Protein AF-A0A946KAJ5-F1 (afdb_monomer)

Solvent-accessible surface area (backbone atoms only — not comparable to full-atom values): 9162 Å² total; per-residue (Å²): 127,88,83,71,80,85,77,83,78,76,83,72,77,55,69,65,61,53,52,50,51,52,52,51,51,51,51,51,46,51,50,28,34,49,44,30,69,70,30,52,39,100,87,73,47,57,55,70,56,67,68,58,56,54,49,47,44,34,63,51,21,39,60,36,43,48,50,36,46,74,72,64,46,65,82,88,54,85,78,75,55,70,68,63,34,50,52,33,30,51,54,43,9,51,52,51,27,48,52,53,50,54,55,26,67,45,93,55,64,78,67,52,78,75,51,44,69,60,52,49,55,54,55,43,48,56,38,10,50,45,38,21,76,52,64,76,33,56,65,73,54,9,31,50,43,37,47,55,39,53,52,53,54,39,49,35,33,48,51,21,68,38,69,67,46,98

Nearest PDB structures (foldseek):
  8xqp-assembly1_R  TM=3.416E-01  e=3.441E+00  Clostridium perfringens
  8rtd-assembly1_I  TM=2.020E-01  e=1.921E+00  Escherichia coli
  7o3v-assembly1_J  TM=2.270E-01  e=2.834E+00  Escherichia coli
  7jg8-assembly1_a  TM=2.525E-01  e=5.076E+00  Mycolicibacterium smegmatis
  6dfk-assembly2_L  TM=1.818E-01  e=9.093E+00  Plasmodium falciparum 3D7

Sequence (166 aa):
MPTAPIVFEAESFSPISITILLVTGVLALLAAYTSGKVFIADSGEPSIPFLLQALTAFFIAIPCAKVGYTVMRDKEFEPYKGRSLTIRVLVCSIIYAALWYVRGTIGIENPEIWQWTFLAPLFLFIGGLTAVLSFDIDWGVGVSHYSFYVILIALMRYLAGLHPPL

Secondary structure (DSSP, 8-state):
---S-------PPPHHHHHHHHHHHHHHHHHHHHHHHHSB-TTSSB---HHHHHHHHHHHHHHHHHHHHHHHS-SSSPPP-HHHHHHHHHHHHHHHHHHHHHHHHSS-SS--HHHHHHHHHHHHHHHHHHHHHHH---HHHHHHHHHHHHHHHHHHHHHTTPPS--

pLDDT: mean 89.1, std 9.64, range [54.19, 98.44]

Radius of gyration: 18.35 Å; Cα contacts (8 Å, |Δi|>4): 147; chains: 1; bounding box: 41×34×67 Å

Mean predicted aligned error: 6.25 Å

Foldseek 3Di:
DPPDDDDQDDPDDDPVNVVCVVVVLVVLLVVLLVQLVVQADPVRGRDRDPVVLLVSLLVLQLVLLVVLLVVQADSVDDDDDDPLLNVLSNQLSVVLSVLLVVVLVPPCLDDDPVVCVVSVCVSLQSQLVSSCVSRVGDSVSSSVSSVSSVVSSCSSCVSSVHHPRD

Structure (mmCIF, N/CA/C/O backbone):
data_AF-A0A946KAJ5-F1
#
_entry.id   AF-A0A946KAJ5-F1
#
loop_
_atom_site.group_PDB
_atom_site.id
_atom_site.type_symbol
_atom_site.label_atom_id
_atom_site.label_alt_id
_atom_site.label_comp_id
_atom_site.label_asym_id
_atom_site.label_entity_id
_atom_site.label_seq_id
_atom_site.pdbx_PDB_ins_code
_atom_site.Cartn_x
_atom_site.Cartn_y
_atom_site.Cartn_z
_atom_site.occupancy
_atom_site.B_iso_or_equiv
_atom_site.auth_seq_id
_atom_site.auth_comp_id
_atom_site.auth_asym_id
_atom_site.auth_atom_id
_atom_site.pdbx_PDB_model_num
ATOM 1 N N . MET A 1 1 ? -18.679 7.078 41.224 1.00 57.44 1 MET A N 1
ATOM 2 C CA . MET A 1 1 ? -17.889 6.477 40.129 1.00 57.44 1 MET A CA 1
ATOM 3 C C . MET A 1 1 ? -18.186 4.987 40.122 1.00 57.44 1 MET A C 1
ATOM 5 O O . MET A 1 1 ? -18.242 4.434 41.217 1.00 57.44 1 MET A O 1
ATOM 9 N N . PRO A 1 2 ? -18.441 4.346 38.970 1.00 62.56 2 PRO A N 1
ATOM 10 C CA . PRO A 1 2 ? -18.523 2.889 38.914 1.00 62.56 2 PRO A CA 1
ATOM 11 C C . PRO A 1 2 ? -17.195 2.305 39.422 1.00 62.56 2 PRO A C 1
ATOM 13 O O . PRO A 1 2 ? -16.136 2.740 38.984 1.00 62.56 2 PRO A O 1
ATOM 16 N N . THR A 1 3 ? -17.248 1.387 40.386 1.00 78.81 3 THR A N 1
ATOM 17 C CA . THR A 1 3 ? -16.076 0.761 41.033 1.00 78.81 3 THR A CA 1
ATOM 18 C C . THR A 1 3 ? -15.699 -0.586 40.414 1.00 78.81 3 THR A C 1
ATOM 20 O O . THR A 1 3 ? -14.769 -1.241 40.878 1.00 78.81 3 THR A O 1
ATOM 23 N N . ALA A 1 4 ? -16.427 -1.021 39.383 1.00 75.94 4 ALA A N 1
ATOM 24 C CA . ALA A 1 4 ? -16.130 -2.258 38.683 1.00 75.94 4 ALA A CA 1
ATOM 25 C C . ALA A 1 4 ? -14.875 -2.074 37.806 1.00 75.94 4 ALA A C 1
ATOM 27 O O . ALA A 1 4 ? -14.825 -1.113 37.032 1.00 75.94 4 ALA A O 1
ATOM 28 N N . PRO A 1 5 ? -13.869 -2.962 37.907 1.00 76.12 5 PRO A N 1
ATOM 29 C CA . PRO A 1 5 ? -12.716 -2.931 37.019 1.00 76.12 5 PRO A CA 1
ATOM 30 C C . PRO A 1 5 ? -13.170 -3.167 35.576 1.00 76.12 5 PRO A C 1
ATOM 32 O O . PRO A 1 5 ? -13.964 -4.067 35.302 1.00 76.12 5 PRO A O 1
ATOM 35 N N . ILE A 1 6 ? -12.668 -2.345 34.657 1.00 72.44 6 ILE A N 1
ATOM 36 C CA . ILE A 1 6 ? -12.909 -2.499 33.222 1.00 72.44 6 ILE A CA 1
ATOM 37 C C . ILE A 1 6 ? -12.198 -3.786 32.783 1.00 72.44 6 ILE A C 1
ATOM 39 O O . ILE A 1 6 ? -10.974 -3.883 32.857 1.00 72.44 6 ILE A O 1
ATOM 43 N N . VAL A 1 7 ? -12.968 -4.799 32.382 1.00 73.06 7 VAL A N 1
ATOM 44 C CA . VAL A 1 7 ? -12.435 -6.078 31.901 1.00 73.06 7 VAL A CA 1
ATOM 45 C C . VAL A 1 7 ? -12.182 -5.952 30.402 1.00 73.06 7 VAL A C 1
ATOM 47 O O . VAL A 1 7 ? -13.121 -5.840 29.618 1.00 73.06 7 VAL A O 1
ATOM 50 N N . PHE A 1 8 ? -10.913 -5.958 30.000 1.00 63.47 8 PHE A N 1
ATOM 51 C CA . PHE A 1 8 ? -10.530 -5.965 28.591 1.00 63.47 8 PHE A CA 1
ATOM 52 C C . PHE A 1 8 ? -10.733 -7.367 28.006 1.00 63.47 8 PHE A C 1
ATOM 54 O O . PHE A 1 8 ? -9.986 -8.294 28.324 1.00 63.47 8 PHE A O 1
ATOM 61 N N . GLU A 1 9 ? -11.724 -7.534 27.132 1.00 64.25 9 GLU A N 1
ATOM 62 C CA . GLU A 1 9 ? -11.813 -8.732 26.298 1.00 64.25 9 GLU A CA 1
ATOM 63 C C . GLU A 1 9 ? -10.707 -8.684 25.240 1.00 64.25 9 GLU A C 1
ATOM 65 O O . GLU A 1 9 ? -10.676 -7.815 24.366 1.00 64.25 9 GLU A O 1
ATOM 70 N N . ALA A 1 10 ? -9.765 -9.623 25.319 1.00 57.72 10 ALA A N 1
ATOM 71 C CA . ALA A 1 10 ? -8.793 -9.815 24.259 1.00 57.72 10 ALA A CA 1
ATOM 72 C C . ALA A 1 10 ? -9.524 -10.341 23.016 1.00 57.72 10 ALA A C 1
ATOM 74 O O . ALA A 1 10 ? -9.953 -11.494 22.981 1.00 57.72 10 ALA A O 1
ATOM 75 N N . GLU A 1 11 ? -9.661 -9.500 21.988 1.00 61.53 11 GLU A N 1
ATOM 76 C CA . GLU A 1 11 ? -10.132 -9.932 20.672 1.00 61.53 11 GLU A CA 1
ATOM 77 C C . GLU A 1 11 ? -9.156 -11.000 20.149 1.00 61.53 11 GLU A C 1
ATOM 79 O O . GLU A 1 11 ? -8.022 -10.706 19.762 1.00 61.53 11 GLU A O 1
ATOM 84 N N . SER A 1 12 ? -9.563 -12.270 20.207 1.00 59.31 12 SER A N 1
ATOM 85 C CA . SER A 1 12 ? -8.770 -13.363 19.654 1.00 59.31 12 SER A CA 1
ATOM 86 C C . SER A 1 12 ? -8.890 -13.329 18.134 1.00 59.31 12 SER A C 1
ATOM 88 O O . SER A 1 12 ? -9.987 -13.353 17.570 1.00 59.31 12 SER A O 1
ATOM 90 N N . PHE A 1 13 ? -7.755 -13.242 17.441 1.00 66.44 13 PHE A N 1
ATOM 91 C CA . PHE A 1 13 ? -7.752 -13.402 15.994 1.00 66.44 13 PHE A CA 1
ATOM 92 C C . PHE A 1 13 ? -8.255 -14.805 15.666 1.00 66.44 13 PHE A C 1
ATOM 94 O O . PHE A 1 13 ? -7.684 -15.795 16.125 1.00 66.44 13 PHE A O 1
ATOM 101 N N . SER A 1 14 ? -9.311 -14.896 14.854 1.00 80.06 14 SER A N 1
ATOM 102 C CA . SER A 1 14 ? -9.758 -16.191 14.350 1.00 80.06 14 SER A CA 1
ATOM 103 C C . SER A 1 14 ? -8.587 -16.862 13.620 1.00 80.06 14 SER A C 1
ATOM 105 O O . SER A 1 14 ? -8.038 -16.250 12.694 1.00 80.06 14 SER A O 1
ATOM 107 N N . PRO A 1 15 ? -8.209 -18.103 13.983 1.00 82.56 15 PRO A N 1
ATOM 108 C CA . PRO A 1 15 ? -7.135 -18.831 13.309 1.00 82.56 15 PRO A CA 1
ATOM 109 C C . PRO A 1 15 ? -7.324 -18.872 11.789 1.00 82.56 15 PRO A C 1
ATOM 111 O O . PRO A 1 15 ? -6.367 -18.720 11.036 1.00 82.56 15 PRO A O 1
ATOM 114 N N . ILE A 1 16 ? -8.579 -18.961 11.339 1.00 84.94 16 ILE A N 1
ATOM 115 C CA . ILE A 1 16 ? -8.961 -18.969 9.924 1.00 84.94 16 ILE A CA 1
ATOM 116 C C . ILE A 1 16 ? -8.552 -17.664 9.229 1.00 84.94 16 ILE A C 1
ATOM 118 O O . ILE A 1 16 ? -7.985 -17.701 8.140 1.00 84.94 16 ILE A O 1
ATOM 122 N N . SER A 1 17 ? -8.791 -16.508 9.855 1.00 82.81 17 SER A N 1
ATOM 123 C CA . SER A 1 17 ? -8.422 -15.204 9.289 1.00 82.81 17 SER A CA 1
ATOM 124 C C . SER A 1 17 ? -6.909 -15.064 9.116 1.00 82.81 17 SER A C 1
ATOM 126 O O . SER A 1 17 ? -6.458 -14.534 8.100 1.00 82.81 17 SER A O 1
ATOM 128 N N . ILE A 1 18 ? -6.126 -15.574 10.075 1.00 85.81 18 ILE A N 1
ATOM 129 C CA . ILE A 1 18 ? -4.659 -15.593 9.985 1.00 85.81 18 ILE A CA 1
ATOM 130 C C . ILE A 1 18 ? -4.217 -16.510 8.843 1.00 85.81 18 ILE A C 1
ATOM 132 O O . ILE A 1 18 ? -3.407 -16.103 8.012 1.00 85.81 18 ILE A O 1
ATOM 136 N N . THR A 1 19 ? -4.770 -17.724 8.757 1.00 88.00 19 THR A N 1
ATOM 137 C CA . THR A 1 19 ? -4.440 -18.666 7.680 1.00 88.00 19 THR A CA 1
ATOM 138 C C . THR A 1 19 ? -4.750 -18.076 6.307 1.00 88.00 19 THR A C 1
ATOM 140 O O . THR A 1 19 ? -3.901 -18.136 5.421 1.00 88.00 19 THR A O 1
ATOM 143 N N . ILE A 1 20 ? -5.917 -17.447 6.130 1.00 89.00 20 ILE A N 1
ATOM 144 C CA . ILE A 1 20 ? -6.292 -16.796 4.867 1.00 89.00 20 ILE A CA 1
ATOM 145 C C . ILE A 1 20 ? -5.307 -15.679 4.520 1.00 89.00 20 ILE A C 1
ATOM 147 O O . ILE A 1 20 ? -4.870 -15.599 3.371 1.00 89.00 20 ILE A O 1
ATOM 151 N N . LEU A 1 21 ? -4.933 -14.838 5.489 1.00 88.81 21 LEU A N 1
ATOM 152 C CA . LEU A 1 21 ? -3.975 -13.755 5.267 1.00 88.81 21 LEU A CA 1
ATOM 153 C C . LEU A 1 21 ? -2.612 -14.294 4.818 1.00 88.81 21 LEU A C 1
ATOM 155 O O . LEU A 1 21 ? -2.064 -13.807 3.832 1.00 88.81 21 LEU A O 1
ATOM 159 N N . LEU A 1 22 ? -2.091 -15.311 5.508 1.00 90.38 22 LEU A N 1
ATOM 160 C CA . LEU A 1 22 ? -0.801 -15.920 5.180 1.00 90.38 22 LEU A CA 1
ATOM 161 C C . LEU A 1 22 ? -0.824 -16.581 3.801 1.00 90.38 22 LEU A C 1
ATOM 163 O O . LEU A 1 22 ? 0.058 -16.319 2.988 1.00 90.38 22 LEU A O 1
ATOM 167 N N . VAL A 1 23 ? -1.848 -17.387 3.506 1.00 92.69 23 VAL A N 1
ATOM 168 C CA . VAL A 1 23 ? -1.985 -18.055 2.203 1.00 92.69 23 VAL A CA 1
ATOM 169 C C . VAL A 1 23 ? -2.120 -17.027 1.083 1.00 92.69 23 VAL A C 1
ATOM 171 O O . VAL A 1 23 ? -1.417 -17.124 0.082 1.00 92.69 23 VAL A O 1
ATOM 174 N N . THR A 1 24 ? -2.961 -16.005 1.260 1.00 90.12 24 THR A N 1
ATOM 175 C CA . THR A 1 24 ? -3.138 -14.938 0.261 1.00 90.12 24 THR A CA 1
ATOM 176 C C . THR A 1 24 ? -1.845 -14.154 0.058 1.00 90.12 24 THR A C 1
ATOM 178 O O . THR A 1 24 ? -1.488 -13.855 -1.078 1.00 90.12 24 THR A O 1
ATOM 181 N N . GLY A 1 25 ? -1.112 -13.865 1.137 1.00 91.69 25 GLY A N 1
ATOM 182 C CA . GLY A 1 25 ? 0.191 -13.208 1.074 1.00 91.69 25 GLY A CA 1
ATOM 183 C C . GLY A 1 25 ? 1.208 -14.030 0.286 1.00 91.69 25 GLY A C 1
ATOM 184 O O . GLY A 1 25 ? 1.821 -13.516 -0.645 1.00 91.69 25 GLY A O 1
ATOM 185 N N . VAL A 1 26 ? 1.336 -15.325 0.587 1.00 94.31 26 VAL A N 1
ATOM 186 C CA . VAL A 1 26 ? 2.233 -16.234 -0.146 1.00 94.31 26 VAL A CA 1
ATOM 187 C C . VAL A 1 26 ? 1.839 -16.327 -1.621 1.00 94.31 26 VAL A C 1
ATOM 189 O O . VAL A 1 26 ? 2.702 -16.213 -2.488 1.00 94.31 26 VAL A O 1
ATOM 192 N N . LEU A 1 27 ? 0.546 -16.471 -1.925 1.00 94.44 27 LEU A N 1
ATOM 193 C CA . LEU A 1 27 ? 0.054 -16.501 -3.304 1.00 94.44 27 LEU A CA 1
ATOM 194 C C . LEU A 1 27 ? 0.340 -15.192 -4.049 1.00 94.44 27 LEU A C 1
ATOM 196 O O . LEU A 1 27 ? 0.735 -15.241 -5.210 1.00 94.44 27 LEU A O 1
ATOM 200 N N . ALA A 1 28 ? 0.202 -14.035 -3.396 1.00 93.50 28 ALA A N 1
ATOM 201 C CA . ALA A 1 28 ? 0.534 -12.743 -3.993 1.00 93.50 28 ALA A CA 1
ATOM 202 C C . ALA A 1 28 ? 2.037 -12.625 -4.303 1.00 93.50 28 ALA A C 1
ATOM 204 O O . ALA A 1 28 ? 2.405 -12.183 -5.391 1.00 93.50 28 ALA A O 1
ATOM 205 N N . LEU A 1 29 ? 2.909 -13.073 -3.393 1.00 94.06 29 LEU A N 1
ATOM 206 C CA . LEU A 1 29 ? 4.359 -13.093 -3.623 1.00 94.06 29 LEU A CA 1
ATOM 207 C C . LEU A 1 29 ? 4.743 -14.046 -4.768 1.00 94.06 29 LEU A C 1
ATOM 209 O O . LEU A 1 29 ? 5.558 -13.689 -5.619 1.00 94.06 29 LEU A O 1
ATOM 213 N N . LEU A 1 30 ? 4.121 -15.229 -4.838 1.00 94.38 30 LEU A N 1
ATOM 214 C CA . LEU A 1 30 ? 4.310 -16.172 -5.947 1.00 94.38 30 LEU A CA 1
ATOM 215 C C . LEU A 1 30 ? 3.801 -15.601 -7.278 1.00 94.38 30 LEU A C 1
ATOM 217 O O . LEU A 1 30 ? 4.458 -15.759 -8.308 1.00 94.38 30 LEU A O 1
ATOM 221 N N . ALA A 1 31 ? 2.663 -14.906 -7.271 1.00 93.00 31 ALA A N 1
ATOM 222 C CA . ALA A 1 31 ? 2.134 -14.222 -8.448 1.00 93.00 31 ALA A CA 1
ATOM 223 C C . ALA A 1 31 ? 3.088 -13.118 -8.935 1.00 93.00 31 ALA A C 1
ATOM 225 O O . ALA A 1 31 ? 3.324 -13.001 -10.136 1.00 93.00 31 ALA A O 1
ATOM 226 N N . ALA A 1 32 ? 3.696 -12.352 -8.024 1.00 92.25 32 ALA A N 1
ATOM 227 C CA . ALA A 1 32 ? 4.703 -11.352 -8.377 1.00 92.25 32 ALA A CA 1
ATOM 228 C C . ALA A 1 32 ? 5.946 -11.995 -9.016 1.00 92.25 32 ALA A C 1
ATOM 230 O O . ALA A 1 32 ? 6.365 -11.585 -10.099 1.00 92.25 32 ALA A O 1
ATOM 231 N N . TYR A 1 33 ? 6.474 -13.055 -8.397 1.00 92.81 33 TYR A N 1
ATOM 232 C CA . TYR A 1 33 ? 7.618 -13.804 -8.923 1.00 92.81 33 TYR A CA 1
ATOM 233 C C . TYR A 1 33 ? 7.354 -14.384 -10.320 1.00 92.81 33 TYR A C 1
ATOM 235 O O . TYR A 1 33 ? 8.154 -14.218 -11.239 1.00 92.81 33 TYR A O 1
ATOM 243 N N . THR A 1 34 ? 6.207 -15.042 -10.502 1.00 92.06 34 THR A N 1
ATOM 244 C CA . THR A 1 34 ? 5.824 -15.634 -11.794 1.00 92.06 34 THR A CA 1
ATOM 245 C C . THR A 1 34 ? 5.556 -14.571 -12.856 1.00 92.06 34 THR A C 1
ATOM 247 O O . THR A 1 34 ? 5.949 -14.764 -14.004 1.00 92.06 34 THR A O 1
ATOM 250 N N . SER A 1 35 ? 4.989 -13.418 -12.490 1.00 89.25 35 SER A N 1
ATOM 251 C CA . SER A 1 35 ? 4.786 -12.296 -13.419 1.00 89.25 35 SER A CA 1
ATOM 252 C C . SER A 1 35 ? 6.105 -11.805 -14.022 1.00 89.25 35 SER A C 1
ATOM 254 O O . SER A 1 35 ? 6.169 -11.596 -15.230 1.00 89.25 35 SER A O 1
ATOM 256 N N . GLY A 1 36 ? 7.174 -11.715 -13.224 1.00 87.75 36 GLY A N 1
ATOM 257 C CA . GLY A 1 36 ? 8.512 -11.364 -13.720 1.00 87.75 36 GLY A CA 1
ATOM 258 C C . GLY A 1 36 ? 9.121 -12.392 -14.684 1.00 87.75 36 GLY A C 1
ATOM 259 O O . GLY A 1 36 ? 10.022 -12.061 -15.448 1.00 87.75 36 GLY A O 1
ATOM 260 N N . LYS A 1 37 ? 8.632 -13.641 -14.677 1.00 87.81 37 LYS A N 1
ATOM 261 C CA . LYS A 1 37 ? 9.061 -14.709 -15.600 1.00 87.81 37 LYS A CA 1
ATOM 262 C C . LYS A 1 37 ? 8.190 -14.830 -16.849 1.00 87.81 37 LYS A C 1
ATOM 264 O O . LYS A 1 37 ? 8.663 -15.336 -17.860 1.00 87.81 37 LYS A O 1
ATOM 269 N N . VAL A 1 38 ? 6.931 -14.407 -16.773 1.00 89.38 38 VAL A N 1
ATOM 270 C CA . VAL A 1 38 ? 5.977 -14.468 -17.891 1.00 89.38 38 VAL A CA 1
ATOM 271 C C . VAL A 1 38 ? 6.092 -13.232 -18.780 1.00 89.38 38 VAL A C 1
ATOM 273 O O . VAL A 1 38 ? 6.082 -13.350 -20.001 1.00 89.38 38 VAL A O 1
ATOM 276 N N . PHE A 1 39 ? 6.214 -12.049 -18.179 1.00 86.38 39 PHE A N 1
ATOM 277 C CA . PHE A 1 39 ? 6.292 -10.781 -18.900 1.00 86.38 39 PHE A CA 1
ATOM 278 C C . PHE A 1 39 ? 7.751 -10.371 -19.104 1.00 86.38 39 PHE A C 1
ATOM 280 O O . PHE A 1 39 ? 8.232 -9.438 -18.465 1.00 86.38 39 PHE A O 1
ATOM 287 N N . ILE A 1 40 ? 8.458 -11.084 -19.979 1.00 83.00 40 ILE A N 1
ATOM 288 C CA . ILE A 1 40 ? 9.844 -10.781 -20.358 1.00 83.00 40 ILE A CA 1
ATOM 289 C C . ILE A 1 40 ? 9.832 -10.105 -21.736 1.00 83.00 40 ILE A C 1
AT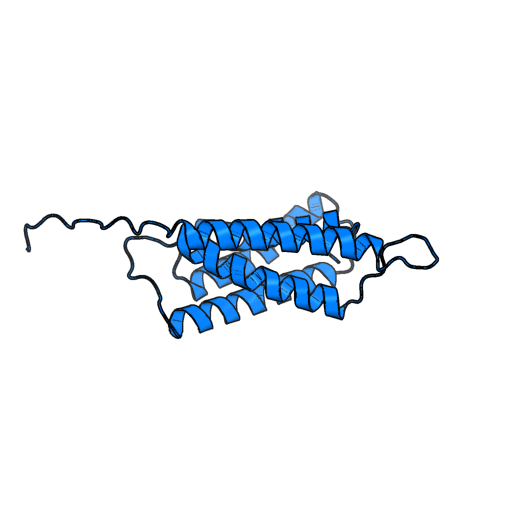OM 291 O O . ILE A 1 40 ? 9.186 -10.602 -22.657 1.00 83.00 40 ILE A O 1
ATOM 295 N N . ALA A 1 41 ? 10.509 -8.963 -21.871 1.00 79.19 41 ALA A N 1
ATOM 296 C CA . ALA A 1 41 ? 10.724 -8.317 -23.165 1.00 79.19 41 ALA A CA 1
ATOM 297 C C . ALA A 1 41 ? 11.781 -9.061 -23.993 1.00 79.19 41 ALA A C 1
ATOM 299 O O . ALA A 1 41 ? 12.607 -9.791 -23.451 1.00 79.19 41 ALA A O 1
ATOM 300 N N . ASP A 1 42 ? 11.836 -8.798 -25.300 1.00 74.69 42 ASP A N 1
ATOM 301 C CA . ASP A 1 42 ? 12.856 -9.372 -26.195 1.00 74.69 42 ASP A CA 1
ATOM 302 C C . ASP A 1 42 ? 14.302 -9.061 -25.746 1.00 74.69 42 ASP A C 1
ATOM 304 O O . ASP A 1 42 ? 15.236 -9.783 -26.088 1.00 74.69 42 ASP A O 1
ATOM 308 N N . SER A 1 43 ? 14.490 -8.011 -24.937 1.00 73.62 43 SER A N 1
ATOM 309 C CA . SER A 1 43 ? 15.759 -7.635 -24.301 1.00 73.62 43 SER A CA 1
ATOM 310 C C . SER A 1 43 ? 16.156 -8.501 -23.094 1.00 73.62 43 SER A C 1
ATOM 312 O O . SER A 1 43 ? 17.250 -8.320 -22.566 1.00 73.62 43 SER A O 1
ATOM 314 N N . GLY A 1 44 ? 15.295 -9.417 -22.639 1.00 74.69 44 GLY A N 1
ATOM 315 C CA . GLY A 1 44 ? 15.501 -10.243 -21.442 1.00 74.69 44 GLY A CA 1
ATOM 316 C C . GLY A 1 44 ? 15.093 -9.577 -20.122 1.00 74.69 44 GLY A C 1
ATOM 317 O O . GLY A 1 44 ? 15.114 -10.236 -19.083 1.00 74.69 44 GLY A O 1
ATOM 318 N N . GLU A 1 45 ? 14.680 -8.307 -20.157 1.00 77.69 45 GLU A N 1
ATOM 319 C CA . GLU A 1 45 ? 14.239 -7.547 -18.981 1.00 77.69 45 GLU A CA 1
ATOM 320 C C . GLU A 1 45 ? 12.732 -7.730 -18.706 1.00 77.69 45 GLU A C 1
ATOM 322 O O . GLU A 1 45 ? 11.943 -7.832 -19.656 1.00 77.69 45 GLU A O 1
ATOM 327 N N . PRO A 1 46 ? 12.285 -7.739 -17.435 1.00 81.00 46 PRO A N 1
ATOM 328 C CA . PRO A 1 46 ? 10.863 -7.803 -17.106 1.00 81.00 46 PRO A CA 1
ATOM 329 C C . PRO A 1 46 ? 10.108 -6.567 -17.625 1.00 81.00 46 PRO A C 1
ATOM 331 O O . PRO A 1 46 ? 10.398 -5.435 -17.243 1.00 81.00 46 PRO A O 1
ATOM 334 N N . SER A 1 47 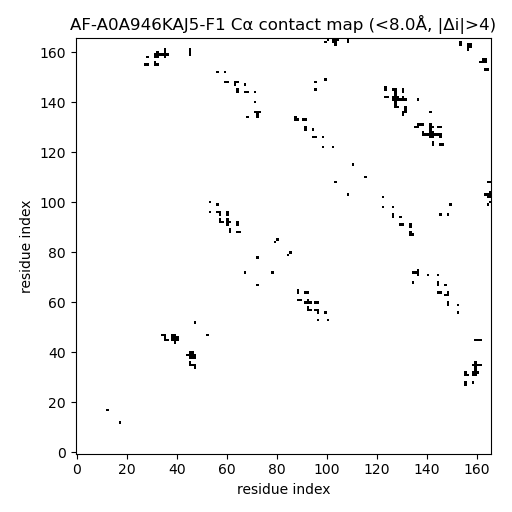? 9.086 -6.774 -18.458 1.00 85.81 47 SER A N 1
ATOM 335 C CA . SER A 1 47 ? 8.236 -5.719 -19.029 1.00 85.81 47 SER A CA 1
ATOM 336 C C . SER A 1 47 ? 6.780 -5.911 -18.611 1.00 85.81 47 SER A C 1
ATOM 338 O O . SER A 1 47 ? 5.900 -6.286 -19.387 1.00 85.81 47 SER A O 1
ATOM 340 N N . ILE A 1 48 ? 6.522 -5.690 -17.322 1.00 85.62 48 ILE A N 1
ATOM 341 C CA . ILE A 1 48 ? 5.184 -5.840 -16.746 1.00 85.62 48 ILE A CA 1
ATOM 342 C C . ILE A 1 48 ? 4.328 -4.618 -17.122 1.00 85.62 48 ILE A C 1
ATOM 344 O O . ILE A 1 48 ? 4.737 -3.491 -16.826 1.00 85.62 48 ILE A O 1
ATOM 348 N N . PRO A 1 49 ? 3.118 -4.792 -17.691 1.00 89.19 49 PRO A N 1
ATOM 349 C CA . PRO A 1 49 ? 2.259 -3.673 -18.072 1.00 89.19 49 PRO A CA 1
ATOM 350 C C . PRO A 1 49 ? 1.974 -2.721 -16.906 1.00 89.19 49 PRO A C 1
ATOM 352 O O . PRO A 1 49 ? 1.608 -3.164 -15.814 1.00 89.19 49 PRO A O 1
ATOM 355 N N . PHE A 1 50 ? 2.056 -1.410 -17.155 1.00 86.81 50 PHE A N 1
ATOM 356 C CA . PHE A 1 50 ? 1.817 -0.378 -16.137 1.00 86.81 50 PHE A CA 1
ATOM 357 C C . PHE A 1 50 ? 0.481 -0.570 -15.409 1.00 86.81 50 PHE A C 1
ATOM 359 O O . PHE A 1 50 ? 0.431 -0.496 -14.186 1.00 86.81 50 PHE A O 1
ATOM 366 N N . LEU A 1 51 ? -0.592 -0.895 -16.140 1.00 89.88 51 LEU A N 1
ATOM 367 C CA . LEU A 1 51 ? -1.910 -1.118 -15.545 1.00 89.88 51 LEU A CA 1
ATOM 368 C C . LEU A 1 51 ? -1.907 -2.279 -14.537 1.00 89.88 51 LEU A C 1
ATOM 370 O O . LEU A 1 51 ? -2.548 -2.181 -13.496 1.00 89.88 51 LEU A O 1
ATOM 374 N N . LEU A 1 52 ? -1.167 -3.358 -14.804 1.00 91.06 52 LEU A N 1
ATOM 375 C CA . LEU A 1 52 ? -1.079 -4.495 -13.886 1.00 91.06 52 LEU A CA 1
ATOM 376 C C . LEU A 1 52 ? -0.297 -4.127 -12.622 1.00 91.06 52 LEU A C 1
ATOM 378 O O . LEU A 1 52 ? -0.720 -4.465 -11.514 1.00 91.06 52 LEU A O 1
ATOM 382 N N . GLN A 1 53 ? 0.798 -3.378 -12.771 1.00 90.94 53 GLN A N 1
ATOM 383 C CA . GLN A 1 53 ? 1.521 -2.815 -11.628 1.00 90.94 53 GLN A CA 1
ATOM 384 C C . GLN A 1 53 ? 0.604 -1.887 -10.817 1.00 90.94 53 GLN A C 1
ATOM 386 O O . GLN A 1 53 ? 0.601 -1.941 -9.585 1.00 90.94 53 GLN A O 1
ATOM 391 N N . ALA A 1 54 ? -0.228 -1.103 -11.513 1.00 90.69 54 ALA A N 1
ATOM 392 C CA . ALA A 1 54 ? -1.128 -0.143 -10.900 1.00 90.69 54 ALA A CA 1
ATOM 393 C C . ALA A 1 54 ? -2.291 -0.798 -10.123 1.00 90.69 54 ALA A C 1
ATOM 395 O O . ALA A 1 54 ? -2.723 -0.370 -9.047 1.00 90.69 54 ALA A O 1
ATOM 396 N N . LEU A 1 55 ? -2.815 -1.894 -10.653 1.00 93.62 55 LEU A N 1
ATOM 397 C CA . LEU A 1 55 ? -3.812 -2.680 -9.941 1.00 93.62 55 LEU A CA 1
ATOM 398 C C . LEU A 1 55 ? -3.174 -3.391 -8.747 1.00 93.62 55 LEU A C 1
ATOM 400 O O . LEU A 1 55 ? -3.749 -3.390 -7.663 1.00 93.62 55 LEU A O 1
ATOM 404 N N . THR A 1 56 ? -1.961 -3.922 -8.906 1.00 93.31 56 THR A N 1
ATOM 405 C CA . THR A 1 56 ? -1.252 -4.628 -7.829 1.00 93.31 56 THR A CA 1
ATOM 406 C C . THR A 1 56 ? -1.004 -3.721 -6.627 1.00 93.31 56 THR A C 1
ATOM 408 O O . THR A 1 56 ? -1.375 -4.088 -5.515 1.00 93.31 56 THR A O 1
ATOM 411 N N . ALA A 1 57 ? -0.449 -2.520 -6.822 1.00 94.00 57 ALA A N 1
ATOM 412 C CA . ALA A 1 57 ? -0.194 -1.615 -5.697 1.00 94.00 57 ALA A CA 1
ATOM 413 C C . ALA A 1 57 ? -1.494 -1.212 -4.976 1.00 94.00 57 ALA A C 1
ATOM 415 O O . ALA A 1 57 ? -1.535 -1.189 -3.746 1.00 94.00 57 ALA A O 1
ATOM 416 N N . PHE A 1 58 ? -2.592 -1.015 -5.712 1.00 96.56 58 PHE A N 1
ATOM 417 C CA . PHE A 1 58 ? -3.899 -0.758 -5.106 1.00 96.56 58 PHE A CA 1
ATOM 418 C C . PHE A 1 58 ? -4.453 -1.962 -4.328 1.00 96.56 58 PHE A C 1
ATOM 420 O O . PHE A 1 58 ? -4.827 -1.828 -3.161 1.00 96.56 58 PHE A O 1
ATOM 427 N N . PHE A 1 59 ? -4.474 -3.150 -4.936 1.00 95.69 59 PHE A N 1
ATOM 428 C CA . PHE A 1 59 ? -5.020 -4.352 -4.304 1.00 95.69 59 PHE A CA 1
ATOM 429 C C . PHE A 1 59 ? -4.211 -4.814 -3.096 1.00 95.69 59 PHE A C 1
ATOM 431 O O . PHE A 1 59 ? -4.798 -5.392 -2.188 1.00 95.69 59 PHE A O 1
ATOM 438 N N . ILE A 1 60 ? -2.907 -4.538 -3.051 1.00 95.50 60 ILE A N 1
ATOM 439 C CA . ILE A 1 60 ? -2.049 -4.823 -1.894 1.00 95.50 60 ILE A CA 1
ATOM 440 C C . ILE A 1 60 ? -2.254 -3.797 -0.782 1.00 95.50 60 ILE A C 1
ATOM 442 O O . ILE A 1 60 ? -2.246 -4.156 0.395 1.00 95.50 60 ILE A O 1
ATOM 446 N N . ALA A 1 61 ? -2.533 -2.538 -1.118 1.00 96.88 61 ALA A N 1
ATOM 447 C CA . ALA A 1 61 ? -2.825 -1.521 -0.116 1.00 96.88 61 ALA A CA 1
ATOM 448 C C . ALA A 1 61 ? -4.081 -1.842 0.722 1.00 96.88 61 ALA A C 1
ATOM 450 O O . ALA A 1 61 ? -4.146 -1.438 1.881 1.00 96.88 61 ALA A O 1
ATOM 451 N N . ILE A 1 62 ? -5.061 -2.580 0.184 1.00 97.00 62 ILE A N 1
ATOM 452 C CA . ILE A 1 62 ? -6.301 -2.968 0.890 1.00 97.00 62 ILE A CA 1
ATOM 453 C C . ILE A 1 62 ? -6.044 -3.891 2.093 1.00 97.00 62 ILE A C 1
ATOM 455 O O . ILE A 1 62 ? -6.381 -3.508 3.219 1.00 97.00 62 ILE A O 1
ATOM 459 N N . PRO A 1 63 ? -5.467 -5.098 1.924 1.00 95.06 63 PRO A N 1
ATOM 460 C CA . PRO A 1 63 ? -5.147 -5.961 3.049 1.00 95.06 63 PRO A CA 1
ATOM 461 C C . PRO A 1 63 ? -4.107 -5.313 3.961 1.00 95.06 63 PRO A C 1
ATOM 463 O O . PRO A 1 63 ? -4.242 -5.451 5.172 1.00 95.06 63 PRO A O 1
ATOM 466 N N . CYS A 1 64 ? -3.142 -4.550 3.430 1.00 96.00 64 CYS A N 1
ATOM 467 C CA . CYS A 1 64 ? -2.176 -3.836 4.265 1.00 96.00 64 CYS A CA 1
ATOM 468 C C . CYS A 1 64 ? -2.853 -2.836 5.203 1.00 96.00 64 CYS A C 1
ATOM 470 O O . CYS A 1 64 ? -2.588 -2.862 6.402 1.00 96.00 64 CYS A O 1
ATOM 472 N N . ALA A 1 65 ? -3.765 -2.007 4.685 1.00 97.19 65 ALA A N 1
ATOM 473 C CA . ALA A 1 65 ? -4.475 -1.026 5.497 1.00 97.19 65 ALA A CA 1
ATOM 474 C C . ALA A 1 65 ? -5.429 -1.681 6.501 1.00 97.19 65 ALA A C 1
ATOM 476 O O . ALA A 1 65 ? -5.529 -1.257 7.649 1.00 97.19 65 ALA A O 1
ATOM 477 N N . LYS A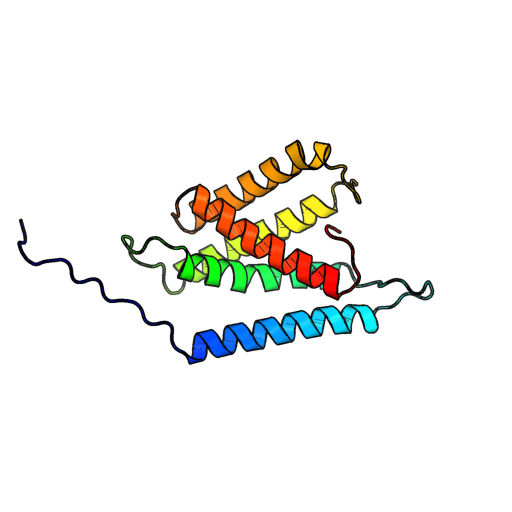 1 66 ? -6.109 -2.760 6.102 1.00 95.69 66 LYS A N 1
ATOM 478 C CA . LYS A 1 66 ? -6.993 -3.493 7.013 1.00 95.69 66 LYS A CA 1
ATOM 479 C C . LYS A 1 66 ? -6.211 -4.185 8.134 1.00 95.69 66 LYS A C 1
ATOM 481 O O . LYS A 1 66 ? -6.594 -4.068 9.293 1.00 95.69 66 LYS A O 1
ATOM 486 N N . VAL A 1 67 ? -5.142 -4.908 7.799 1.00 93.38 67 VAL A N 1
ATOM 487 C CA . VAL A 1 67 ? -4.313 -5.631 8.777 1.00 93.38 67 VAL A CA 1
ATOM 488 C C . VAL A 1 67 ? -3.589 -4.651 9.686 1.00 93.38 67 VAL A C 1
ATOM 490 O O . VAL A 1 67 ? -3.647 -4.811 10.904 1.00 93.38 67 VAL A O 1
ATOM 493 N N . GLY A 1 68 ? -2.983 -3.614 9.104 1.00 93.12 68 GLY A N 1
ATOM 494 C CA . GLY A 1 68 ? -2.339 -2.534 9.838 1.00 93.12 68 GLY A CA 1
ATOM 495 C C . GLY A 1 68 ? -3.287 -1.934 10.870 1.00 93.12 68 GLY A C 1
ATOM 496 O O . GLY A 1 68 ? -2.950 -1.919 12.048 1.00 93.12 68 GLY A O 1
ATOM 497 N N . TYR A 1 69 ? -4.511 -1.569 10.476 1.00 94.31 69 TYR A N 1
ATOM 498 C CA . TYR A 1 69 ? -5.520 -1.095 11.421 1.00 94.31 69 TYR A CA 1
ATOM 499 C C . TYR A 1 69 ? -5.818 -2.122 12.521 1.00 94.31 69 TYR A C 1
ATOM 501 O O . TYR A 1 69 ? -5.760 -1.800 13.701 1.00 94.31 69 TYR A O 1
ATOM 509 N N . THR A 1 70 ? -6.099 -3.379 12.171 1.00 90.38 70 THR A N 1
ATOM 510 C CA . THR A 1 70 ? -6.486 -4.383 13.181 1.00 90.38 70 THR A CA 1
ATOM 511 C C . THR A 1 70 ? -5.390 -4.699 14.198 1.00 90.38 70 THR A C 1
ATOM 513 O O . THR A 1 70 ? -5.706 -5.020 15.341 1.00 90.38 70 THR A O 1
ATOM 516 N N . VAL A 1 71 ? -4.119 -4.627 13.795 1.00 90.06 71 VAL A N 1
ATOM 517 C CA . VAL A 1 71 ? -2.969 -4.953 14.651 1.00 90.06 71 VAL A CA 1
ATOM 518 C C . VAL A 1 71 ? -2.499 -3.734 15.437 1.00 90.06 71 VAL A C 1
ATOM 520 O O . VAL A 1 71 ? -2.109 -3.871 16.593 1.00 90.06 71 VAL A O 1
ATOM 523 N N . MET A 1 72 ? -2.519 -2.561 14.804 1.00 91.25 72 MET A N 1
ATOM 524 C CA . MET A 1 72 ? -1.895 -1.346 15.319 1.00 91.25 72 MET A CA 1
ATOM 525 C C . MET A 1 72 ? -2.893 -0.353 15.924 1.00 91.25 72 MET A C 1
ATOM 527 O O . MET A 1 72 ? -2.463 0.663 16.461 1.00 91.25 72 MET A O 1
ATOM 531 N N . ARG A 1 73 ? -4.209 -0.605 15.835 1.00 90.19 73 ARG A N 1
ATOM 532 C CA . ARG A 1 73 ? -5.204 0.253 16.488 1.00 90.19 73 ARG A CA 1
ATOM 533 C C . ARG A 1 73 ? -4.963 0.316 17.986 1.00 90.19 73 ARG A C 1
ATOM 535 O O . ARG A 1 73 ? -4.600 -0.679 18.619 1.00 90.19 73 ARG A O 1
ATOM 542 N N . ASP A 1 74 ? -5.304 1.460 18.548 1.00 86.69 74 ASP A N 1
ATOM 543 C CA . ASP A 1 74 ? -5.485 1.557 19.979 1.00 86.69 74 ASP A CA 1
ATOM 544 C C . ASP A 1 74 ? -6.687 0.689 20.407 1.00 86.69 74 ASP A C 1
ATOM 546 O O . ASP A 1 74 ? -7.719 0.592 19.723 1.00 86.69 74 ASP A O 1
ATOM 550 N N . LYS A 1 75 ? -6.508 -0.019 21.519 1.00 86.25 75 LYS A N 1
ATOM 551 C CA . LYS A 1 75 ? -7.520 -0.896 22.110 1.00 86.25 75 LYS A CA 1
ATOM 552 C C . LYS A 1 75 ? -8.448 -0.145 23.059 1.00 86.25 75 LYS A C 1
ATOM 554 O O . LYS A 1 75 ? -9.484 -0.703 23.409 1.00 86.25 75 LYS A O 1
ATOM 559 N N . GLU A 1 76 ? -8.096 1.081 23.442 1.00 84.00 76 GLU A N 1
ATOM 560 C CA . GLU A 1 76 ? -8.923 1.948 24.281 1.00 84.00 76 GLU A CA 1
ATOM 561 C C . GLU A 1 76 ? -10.140 2.499 23.523 1.00 84.00 76 GLU A C 1
ATOM 563 O O . GLU A 1 76 ? -11.203 2.682 24.117 1.00 84.00 76 GLU A O 1
ATOM 568 N N . PHE A 1 77 ? -10.024 2.701 22.205 1.00 84.12 77 PHE A N 1
ATOM 569 C CA . PHE A 1 77 ? -11.138 3.134 21.360 1.00 84.12 77 PHE A CA 1
ATOM 570 C C . PHE A 1 77 ? -11.992 1.968 20.853 1.00 84.12 77 PHE A C 1
ATOM 572 O O . PHE A 1 77 ? -11.516 0.851 20.605 1.00 84.12 77 PHE A O 1
ATOM 579 N N . GLU A 1 78 ? -13.277 2.255 20.621 1.00 86.19 78 GLU A N 1
ATOM 580 C CA . GLU A 1 78 ? -14.163 1.315 19.944 1.00 86.19 78 GLU A CA 1
ATOM 581 C C . GLU A 1 78 ? -13.678 1.049 18.508 1.00 86.19 78 GLU A C 1
ATOM 583 O O . GLU A 1 78 ? -13.398 1.984 17.752 1.00 86.19 78 GLU A O 1
ATOM 588 N N . PRO A 1 79 ? -13.594 -0.223 18.085 1.00 89.56 79 PRO A N 1
ATOM 589 C CA . PRO A 1 79 ? -13.157 -0.552 16.739 1.00 89.56 79 PRO A CA 1
ATOM 590 C C . PRO A 1 79 ? -14.180 -0.114 15.687 1.00 89.56 79 PRO A C 1
ATOM 592 O O . PRO A 1 79 ? -15.378 -0.394 15.785 1.00 89.56 79 PRO A O 1
ATOM 595 N N . TYR A 1 80 ? -13.683 0.461 14.595 1.00 91.75 80 TYR A N 1
ATOM 596 C CA . TYR A 1 80 ? -14.461 0.670 13.385 1.00 91.75 80 TYR A CA 1
ATOM 597 C C . TYR A 1 80 ? -14.936 -0.672 12.823 1.00 91.75 80 TYR A C 1
ATOM 599 O O . TYR A 1 80 ? -14.153 -1.604 12.637 1.00 91.75 80 TYR A O 1
ATOM 607 N N . LYS A 1 81 ? -16.229 -0.765 12.493 1.00 92.31 81 LYS A N 1
ATOM 608 C CA . LYS A 1 81 ? -16.851 -1.971 11.923 1.00 92.31 81 LYS A CA 1
ATOM 609 C C . LYS A 1 81 ? -17.693 -1.656 10.684 1.00 92.31 81 LYS A C 1
ATOM 611 O O . LYS A 1 81 ? -18.073 -0.513 10.418 1.00 92.31 81 LYS A O 1
ATOM 616 N N . GLY A 1 82 ? -17.974 -2.700 9.903 1.00 93.69 82 GLY A N 1
ATOM 617 C CA . GLY A 1 82 ? -18.888 -2.661 8.760 1.00 93.69 82 GLY A CA 1
ATOM 618 C C . GLY A 1 82 ? -18.515 -1.625 7.694 1.00 93.69 82 GLY A C 1
ATOM 619 O O . GLY A 1 82 ? -17.379 -1.570 7.212 1.00 93.69 82 GLY A O 1
ATOM 620 N N . ARG A 1 83 ? -19.497 -0.802 7.306 1.00 95.50 83 ARG A N 1
ATOM 621 C CA . ARG A 1 83 ? -19.357 0.182 6.222 1.00 95.50 83 ARG A CA 1
ATOM 622 C C . ARG A 1 83 ? -18.337 1.278 6.540 1.00 95.50 83 ARG A C 1
ATOM 624 O O . ARG A 1 83 ? -17.582 1.652 5.649 1.00 95.50 83 ARG A O 1
ATOM 631 N N . SER A 1 84 ? -18.291 1.756 7.786 1.00 95.12 84 SER A N 1
ATOM 632 C CA . SER A 1 84 ? -17.353 2.810 8.205 1.00 95.12 84 SER A CA 1
ATOM 633 C C . SER A 1 84 ? -15.901 2.360 8.020 1.00 95.12 84 SER A C 1
ATOM 635 O O . SER A 1 84 ? -15.129 3.031 7.336 1.00 95.12 84 SER A O 1
ATOM 637 N N . LEU A 1 85 ? -15.564 1.163 8.520 1.00 95.50 85 LEU A N 1
ATOM 638 C CA . LEU A 1 85 ? -14.234 0.579 8.336 1.00 95.50 85 LEU A CA 1
ATOM 639 C C . LEU A 1 85 ? -13.898 0.394 6.853 1.00 95.50 85 LEU A C 1
ATOM 641 O O . LEU A 1 85 ? -12.799 0.720 6.422 1.00 95.50 85 LEU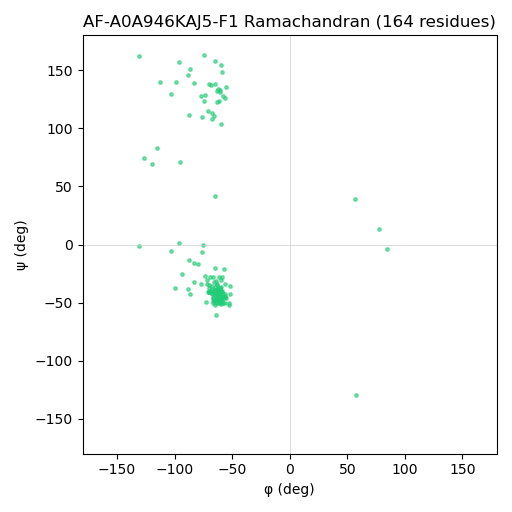 A O 1
ATOM 645 N N . THR A 1 86 ? -14.853 -0.109 6.067 1.00 96.44 86 THR A N 1
ATOM 646 C CA . THR A 1 86 ? -14.632 -0.388 4.640 1.00 96.44 86 THR A CA 1
ATOM 647 C C . THR A 1 86 ? -14.275 0.883 3.870 1.00 96.44 86 THR A C 1
ATOM 649 O O . THR A 1 86 ? -13.314 0.881 3.109 1.00 96.44 86 THR A O 1
ATOM 652 N N . ILE A 1 87 ? -15.005 1.980 4.094 1.00 97.75 87 ILE A N 1
ATOM 653 C CA . ILE A 1 87 ? -14.729 3.262 3.430 1.00 97.75 87 ILE A CA 1
ATOM 654 C C . ILE A 1 87 ? -13.350 3.792 3.838 1.00 97.75 87 ILE A C 1
ATOM 656 O O . ILE A 1 87 ? -12.572 4.172 2.967 1.00 97.75 87 ILE A O 1
ATOM 660 N N . ARG A 1 88 ? -13.024 3.769 5.137 1.00 97.81 88 ARG A N 1
ATOM 661 C CA . ARG A 1 88 ? -11.727 4.238 5.660 1.00 97.81 88 ARG A CA 1
ATOM 662 C C . ARG A 1 88 ? -10.555 3.443 5.082 1.00 97.81 88 ARG A C 1
ATOM 664 O O . ARG A 1 88 ? -9.587 4.040 4.621 1.00 97.81 88 ARG A O 1
ATOM 671 N N . VAL A 1 89 ? -10.680 2.115 5.023 1.00 98.19 89 VAL A N 1
ATOM 672 C CA . VAL A 1 89 ? -9.688 1.237 4.383 1.00 98.19 89 VAL A CA 1
ATOM 673 C C . VAL A 1 89 ? -9.527 1.591 2.911 1.00 98.19 89 VAL A C 1
ATOM 675 O O . VAL A 1 89 ? -8.406 1.837 2.488 1.00 98.19 89 VAL A O 1
ATOM 678 N N . LEU A 1 90 ? -10.615 1.687 2.1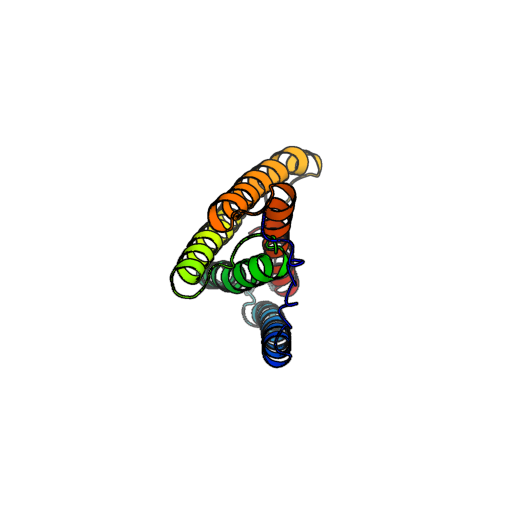41 1.00 97.88 90 LEU A N 1
ATOM 679 C CA . LEU A 1 90 ? -10.524 1.985 0.708 1.00 97.88 90 LEU A CA 1
ATOM 680 C C . LEU A 1 90 ? -9.891 3.354 0.436 1.00 97.88 90 LEU A C 1
ATOM 682 O O . LEU A 1 90 ? -9.022 3.451 -0.426 1.00 97.88 90 LEU A O 1
ATOM 686 N N . VAL A 1 91 ? -10.276 4.395 1.180 1.00 97.88 91 VAL A N 1
ATOM 687 C CA . VAL A 1 91 ? -9.680 5.736 1.043 1.00 97.88 91 VAL A CA 1
ATOM 688 C C . VAL A 1 91 ? -8.184 5.697 1.358 1.00 97.88 91 VAL A C 1
ATOM 690 O O . VAL A 1 91 ? -7.380 6.181 0.560 1.00 97.88 91 VAL A O 1
ATOM 693 N N . CYS A 1 92 ? -7.799 5.060 2.467 1.00 98.12 92 CYS A N 1
ATOM 694 C CA . CYS A 1 92 ? -6.397 4.887 2.840 1.00 98.12 92 CYS A CA 1
ATOM 695 C C . CYS A 1 92 ? -5.613 4.131 1.752 1.00 98.12 92 CYS A C 1
ATOM 697 O O . CYS A 1 92 ? -4.545 4.576 1.334 1.00 98.12 92 CYS A O 1
ATOM 699 N N . SER A 1 93 ? -6.177 3.045 1.216 1.00 98.25 93 SER A N 1
ATOM 700 C CA . SER A 1 93 ? -5.554 2.236 0.167 1.00 98.25 93 SER A CA 1
ATOM 701 C C . SER A 1 93 ? -5.366 2.988 -1.149 1.00 98.25 93 SER A C 1
ATOM 703 O O . SER A 1 93 ? -4.317 2.849 -1.776 1.00 98.25 93 SER A O 1
ATOM 705 N N . ILE A 1 94 ? -6.343 3.806 -1.560 1.00 98.12 94 ILE A N 1
ATOM 706 C CA . ILE A 1 94 ? -6.219 4.666 -2.749 1.00 98.12 94 ILE A CA 1
ATOM 707 C C . ILE A 1 94 ? -5.046 5.631 -2.570 1.00 98.12 94 ILE A C 1
ATOM 709 O O . ILE A 1 94 ? -4.213 5.750 -3.466 1.00 98.12 94 ILE A O 1
ATOM 713 N N . ILE A 1 95 ? -4.956 6.295 -1.415 1.00 98.19 95 ILE A N 1
ATOM 714 C CA . ILE A 1 95 ? -3.895 7.274 -1.151 1.00 98.19 95 ILE A CA 1
ATOM 715 C C . ILE A 1 95 ? -2.526 6.590 -1.078 1.00 98.19 95 ILE A C 1
ATOM 717 O O . ILE A 1 95 ? -1.561 7.099 -1.640 1.00 98.19 95 ILE A O 1
ATOM 721 N N . TYR A 1 96 ? -2.426 5.415 -0.456 1.00 97.88 96 TYR A N 1
ATOM 722 C CA . TYR A 1 96 ? -1.179 4.645 -0.396 1.00 97.88 96 TYR A CA 1
ATOM 723 C C . TYR A 1 96 ? -0.696 4.225 -1.785 1.00 97.88 96 TYR A C 1
ATOM 725 O O . TYR A 1 96 ? 0.478 4.400 -2.115 1.00 97.88 96 TYR A O 1
ATOM 733 N N . ALA A 1 97 ? -1.607 3.727 -2.622 1.00 96.56 97 ALA A N 1
ATOM 734 C CA . ALA A 1 97 ? -1.299 3.404 -4.008 1.00 96.56 97 ALA A CA 1
ATOM 735 C C . ALA A 1 97 ? -0.887 4.656 -4.797 1.00 96.56 97 ALA A C 1
ATOM 737 O O . ALA A 1 97 ? 0.121 4.632 -5.498 1.00 96.56 97 ALA A O 1
ATOM 738 N N . ALA A 1 98 ? -1.602 5.772 -4.625 1.00 96.12 98 ALA A N 1
ATOM 739 C CA . ALA A 1 98 ? -1.266 7.045 -5.258 1.00 96.12 98 ALA A CA 1
ATOM 740 C C . ALA A 1 98 ? 0.130 7.538 -4.856 1.00 96.12 98 ALA A C 1
ATOM 742 O O . ALA A 1 98 ? 0.915 7.893 -5.730 1.00 96.12 98 ALA A O 1
ATOM 743 N N . LEU A 1 99 ? 0.477 7.499 -3.567 1.00 95.88 99 LEU A N 1
ATOM 744 C CA . LEU A 1 99 ? 1.814 7.850 -3.081 1.00 95.88 99 LEU A CA 1
ATOM 745 C C . LEU A 1 99 ? 2.895 6.968 -3.711 1.00 95.88 99 LEU A C 1
ATOM 747 O O . LEU A 1 99 ? 3.943 7.475 -4.106 1.00 95.88 99 LEU A O 1
ATOM 751 N N . TRP A 1 100 ? 2.628 5.671 -3.863 1.00 94.25 100 TRP A N 1
ATOM 752 C CA . TRP A 1 100 ? 3.543 4.756 -4.538 1.00 94.25 100 TRP A CA 1
ATOM 753 C C . TRP A 1 100 ? 3.764 5.127 -6.012 1.00 94.25 100 TRP A C 1
ATOM 755 O O . TRP A 1 100 ? 4.911 5.181 -6.460 1.00 94.25 100 TRP A O 1
ATOM 765 N N . TYR A 1 101 ? 2.699 5.457 -6.755 1.00 91.31 101 TYR A N 1
ATOM 766 C CA . TYR A 1 101 ? 2.837 5.926 -8.141 1.00 91.31 101 TYR A CA 1
ATOM 767 C C . TYR A 1 101 ? 3.565 7.249 -8.230 1.00 91.31 101 TYR A C 1
ATOM 769 O O . TYR A 1 101 ? 4.501 7.367 -9.012 1.00 91.31 101 TYR A O 1
ATOM 777 N N . VAL A 1 102 ? 3.171 8.228 -7.415 1.00 92.50 102 VAL A N 1
ATOM 778 C CA . VAL A 1 102 ? 3.814 9.542 -7.404 1.00 92.50 102 VAL A CA 1
ATOM 779 C C . VAL A 1 102 ? 5.307 9.365 -7.164 1.00 92.50 102 VAL A C 1
ATOM 781 O O . VAL A 1 102 ? 6.104 9.897 -7.933 1.00 92.50 102 VAL A O 1
ATOM 784 N N . ARG A 1 103 ? 5.697 8.536 -6.184 1.00 90.06 103 ARG A N 1
ATOM 785 C CA . ARG A 1 103 ? 7.105 8.236 -5.919 1.00 90.06 103 ARG A CA 1
ATOM 786 C C . ARG A 1 103 ? 7.824 7.692 -7.148 1.00 90.06 103 ARG A C 1
ATOM 788 O O . ARG A 1 103 ? 8.944 8.120 -7.401 1.00 90.06 103 ARG A O 1
ATOM 795 N N . GLY A 1 104 ? 7.228 6.768 -7.884 1.00 85.38 104 GLY A N 1
ATOM 796 C CA . GLY A 1 104 ? 7.892 6.207 -9.051 1.00 85.38 104 GLY A CA 1
ATOM 797 C C . GLY A 1 104 ? 7.833 7.087 -10.316 1.00 85.38 104 GLY A C 1
ATOM 798 O O . GLY A 1 104 ? 8.629 6.917 -11.227 1.00 85.38 104 GLY A O 1
ATOM 799 N N . THR A 1 105 ? 6.937 8.076 -10.379 1.00 86.12 105 THR A N 1
ATOM 800 C CA . THR A 1 105 ? 6.928 9.075 -11.471 1.00 86.12 105 THR A CA 1
ATOM 801 C C . THR A 1 105 ? 7.906 10.228 -11.253 1.00 86.12 105 THR A C 1
ATOM 803 O O . THR A 1 105 ? 8.221 10.962 -12.188 1.00 86.12 105 THR A O 1
ATOM 806 N N . ILE A 1 106 ? 8.396 10.406 -10.022 1.00 84.38 106 ILE A N 1
ATOM 807 C CA . ILE A 1 106 ? 9.537 11.279 -9.754 1.00 84.38 106 ILE A CA 1
ATOM 808 C C . ILE A 1 106 ? 10.723 10.610 -10.449 1.00 84.38 106 ILE A C 1
ATOM 810 O O . ILE A 1 106 ? 11.126 9.542 -10.003 1.00 84.38 106 ILE A O 1
ATOM 814 N N . GLY A 1 107 ? 11.239 11.208 -11.533 1.00 79.31 107 GLY A N 1
ATOM 815 C CA . GLY A 1 107 ? 12.309 10.691 -12.412 1.00 79.31 107 GLY A CA 1
ATOM 816 C C . GLY A 1 107 ? 13.688 10.544 -11.751 1.00 79.31 107 GLY A C 1
ATOM 817 O O . GLY A 1 107 ? 14.709 10.914 -12.319 1.00 79.31 107 GLY A O 1
ATOM 818 N N . ILE A 1 108 ? 13.696 10.052 -10.517 1.00 82.06 108 ILE A N 1
ATOM 819 C CA . ILE A 1 108 ? 14.828 9.689 -9.685 1.00 82.06 108 ILE A CA 1
ATOM 820 C C . ILE A 1 108 ? 14.708 8.1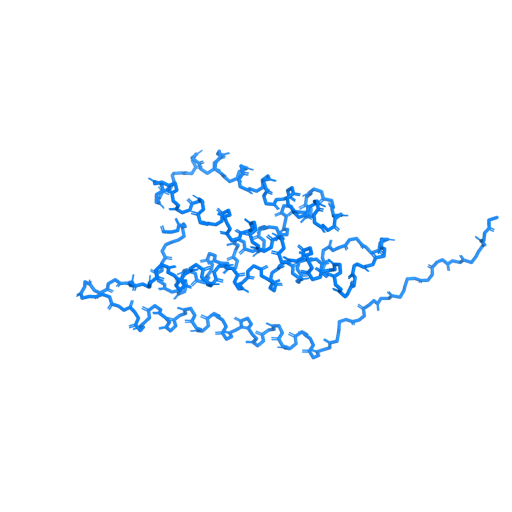73 -9.479 1.00 82.06 108 ILE A C 1
ATOM 822 O O . ILE A 1 108 ? 14.141 7.696 -8.487 1.00 82.06 108 ILE A O 1
ATOM 826 N N . GLU A 1 109 ? 15.200 7.431 -10.470 1.00 74.44 109 GLU A N 1
ATOM 827 C CA . GLU A 1 109 ? 15.144 5.963 -10.519 1.00 74.44 109 GLU A CA 1
ATOM 828 C C . GLU A 1 109 ? 16.029 5.344 -9.430 1.00 74.44 109 GLU A C 1
ATOM 830 O O . GLU A 1 109 ? 15.610 4.444 -8.709 1.00 74.44 109 GLU A O 1
ATOM 835 N N . ASN A 1 110 ? 17.228 5.902 -9.233 1.00 79.69 110 ASN A N 1
ATOM 836 C CA . ASN A 1 110 ? 18.210 5.430 -8.258 1.00 79.69 110 ASN A CA 1
ATOM 837 C C . ASN A 1 110 ? 18.650 6.578 -7.345 1.00 79.69 110 ASN A C 1
ATOM 839 O O . ASN A 1 110 ? 19.739 7.126 -7.527 1.00 79.69 110 ASN A O 1
ATOM 843 N N . PRO A 1 111 ? 17.798 6.997 -6.393 1.00 84.81 111 PRO A N 1
ATOM 844 C CA . PRO A 1 111 ? 18.148 8.076 -5.486 1.00 84.81 111 PRO A CA 1
ATOM 845 C C . PRO A 1 111 ? 19.388 7.749 -4.657 1.00 84.81 111 PRO A C 1
ATOM 847 O O . PRO A 1 111 ? 19.473 6.695 -4.020 1.00 84.81 111 PRO A O 1
ATOM 850 N N . GLU A 1 112 ? 20.3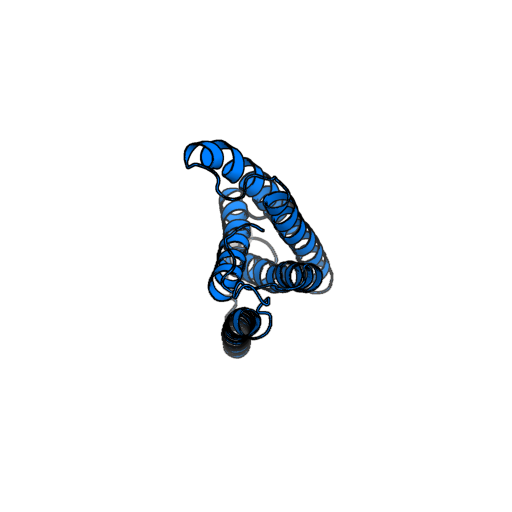11 8.702 -4.597 1.00 88.62 112 GLU A N 1
ATOM 851 C CA . GLU A 1 112 ? 21.439 8.637 -3.674 1.00 88.62 112 GLU A CA 1
ATOM 852 C C . GLU A 1 112 ? 20.950 8.709 -2.217 1.00 88.62 112 GLU A C 1
ATOM 854 O O . GLU A 1 112 ? 19.871 9.228 -1.915 1.00 88.62 112 GLU A O 1
ATOM 859 N N . ILE A 1 113 ? 21.761 8.219 -1.275 1.00 87.75 113 ILE A N 1
ATOM 860 C CA . ILE A 1 113 ? 21.372 8.142 0.143 1.00 87.75 113 ILE A CA 1
ATOM 861 C C . ILE A 1 113 ? 20.947 9.499 0.728 1.00 87.75 113 ILE A C 1
ATOM 863 O O . ILE A 1 113 ? 20.022 9.562 1.532 1.00 87.75 113 ILE A O 1
ATOM 867 N N . TRP A 1 114 ? 21.562 10.600 0.288 1.00 90.25 114 TRP A N 1
ATOM 868 C CA . TRP A 1 114 ? 21.198 11.939 0.754 1.00 90.25 114 TRP A CA 1
ATOM 869 C C . TRP A 1 114 ? 19.860 12.426 0.179 1.00 90.25 114 TRP A C 1
ATOM 871 O O . TRP A 1 114 ? 19.170 13.205 0.833 1.00 90.25 114 TRP A O 1
ATOM 881 N N . GLN A 1 115 ? 19.453 11.956 -1.007 1.00 90.19 115 GLN A N 1
ATOM 882 C CA . GLN A 1 115 ? 18.144 12.279 -1.584 1.00 90.19 115 GLN A CA 1
ATOM 883 C C . GLN A 1 115 ? 17.026 11.595 -0.794 1.00 90.19 115 GLN A C 1
ATOM 885 O O . GLN A 1 115 ? 15.969 12.192 -0.575 1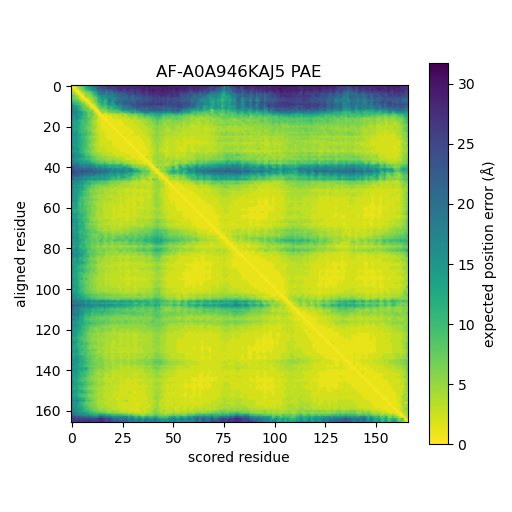.00 90.19 115 GLN A O 1
ATOM 890 N N . TRP A 1 116 ? 17.276 10.384 -0.281 1.00 89.75 116 TRP A N 1
ATOM 891 C CA . TRP A 1 116 ? 16.347 9.702 0.624 1.00 89.75 116 TRP A CA 1
ATOM 892 C C . TRP A 1 116 ? 16.072 10.486 1.909 1.00 89.75 116 TRP A C 1
ATOM 894 O O . TRP A 1 116 ? 14.948 10.421 2.404 1.00 89.75 116 TRP A O 1
ATOM 904 N N . THR A 1 117 ? 17.029 11.283 2.399 1.00 90.81 117 THR A N 1
ATOM 905 C CA . THR A 1 117 ? 16.841 12.169 3.562 1.00 90.81 117 THR A CA 1
ATOM 906 C C . THR A 1 117 ? 15.709 13.175 3.359 1.00 90.81 117 THR A C 1
ATOM 908 O O . THR A 1 117 ? 15.070 13.572 4.327 1.00 90.81 117 THR A O 1
ATOM 911 N N . PHE A 1 118 ? 15.420 13.569 2.118 1.00 90.62 118 PHE A N 1
ATOM 912 C CA . PHE A 1 118 ? 14.321 14.485 1.798 1.00 90.62 118 PHE A CA 1
ATOM 913 C C . PHE A 1 118 ? 13.084 13.745 1.290 1.00 90.62 118 PHE A C 1
ATOM 915 O O . PHE A 1 118 ? 11.953 14.095 1.630 1.00 90.62 118 PHE A O 1
ATOM 922 N N . LEU A 1 119 ? 13.294 12.690 0.502 1.00 91.56 119 LEU A N 1
ATOM 923 C CA . LEU A 1 119 ? 12.218 11.954 -0.144 1.00 91.56 119 LEU A CA 1
ATOM 924 C C . LEU A 1 119 ? 11.436 11.096 0.855 1.00 91.56 119 LEU A C 1
ATOM 926 O O . LEU A 1 119 ? 10.210 11.178 0.902 1.00 91.56 119 LEU A O 1
ATOM 930 N N . ALA A 1 120 ? 12.121 10.302 1.685 1.00 92.00 120 ALA A N 1
ATOM 931 C CA . ALA A 1 120 ? 11.444 9.401 2.614 1.00 92.00 120 ALA A CA 1
ATOM 932 C C . ALA A 1 120 ? 10.557 10.158 3.618 1.00 92.00 120 ALA A C 1
ATOM 934 O O . ALA A 1 120 ? 9.387 9.788 3.724 1.00 92.00 120 ALA A O 1
ATOM 935 N N . PRO A 1 121 ? 11.011 11.239 4.291 1.00 95.19 121 PRO A N 1
ATOM 936 C CA . PRO A 1 121 ? 10.156 11.958 5.232 1.00 95.19 121 PRO A CA 1
ATOM 937 C C . PRO A 1 121 ? 8.895 12.537 4.597 1.00 95.19 121 PRO A C 1
ATOM 939 O O . PRO A 1 121 ? 7.847 12.476 5.225 1.00 95.19 121 PRO A O 1
ATOM 942 N N . LEU A 1 122 ? 8.950 13.036 3.357 1.00 95.19 122 LEU A N 1
ATOM 943 C CA . LEU A 1 122 ? 7.768 13.574 2.674 1.00 95.19 122 LEU A CA 1
ATOM 944 C C . LEU A 1 122 ? 6.690 12.497 2.479 1.00 95.19 122 LEU A C 1
ATOM 946 O O . LEU A 1 122 ? 5.532 12.692 2.849 1.00 95.19 122 LEU A O 1
ATOM 950 N N . PHE A 1 123 ? 7.071 11.342 1.931 1.00 95.88 123 PHE A N 1
ATOM 951 C CA . PHE A 1 123 ? 6.130 10.245 1.691 1.00 95.88 123 PHE A CA 1
ATOM 952 C C . PHE A 1 123 ? 5.660 9.594 2.994 1.00 95.88 123 PHE A C 1
ATOM 954 O O . PHE A 1 123 ? 4.473 9.298 3.128 1.00 95.88 123 PHE A O 1
ATOM 961 N N . LEU A 1 124 ? 6.560 9.403 3.964 1.00 96.81 124 LEU A N 1
ATOM 962 C CA . LEU A 1 124 ? 6.215 8.874 5.284 1.00 96.81 124 LEU A CA 1
ATOM 963 C C . LEU A 1 124 ? 5.295 9.824 6.053 1.00 96.81 124 LEU A C 1
ATOM 965 O O . LEU A 1 124 ? 4.384 9.356 6.729 1.00 96.81 124 LEU A O 1
ATOM 969 N N . PHE A 1 125 ? 5.482 11.137 5.915 1.00 97.88 125 PHE A N 1
ATOM 970 C CA . PHE A 1 125 ? 4.609 12.135 6.519 1.00 97.88 125 PHE A CA 1
ATOM 971 C C . PHE A 1 125 ? 3.199 12.059 5.929 1.00 97.88 125 PHE A C 1
ATOM 973 O O . PHE A 1 125 ? 2.238 11.924 6.678 1.00 97.88 125 PHE A O 1
ATOM 980 N N . ILE A 1 126 ? 3.052 12.085 4.599 1.00 98.12 126 ILE A N 1
ATOM 981 C CA . ILE A 1 126 ? 1.721 12.050 3.966 1.00 98.12 126 ILE A CA 1
ATOM 982 C C . ILE A 1 126 ? 1.038 10.695 4.201 1.00 98.12 126 ILE A C 1
ATOM 984 O O . ILE A 1 126 ? -0.149 10.643 4.535 1.00 98.12 126 ILE A O 1
ATOM 988 N N . GLY A 1 127 ? 1.776 9.590 4.070 1.00 97.88 127 GLY A N 1
ATOM 989 C CA . GLY A 1 127 ? 1.254 8.248 4.325 1.00 97.88 127 GLY A CA 1
ATOM 990 C C . GLY A 1 127 ? 0.882 8.026 5.794 1.00 97.88 127 GLY A C 1
ATOM 991 O O . GLY A 1 127 ? -0.173 7.459 6.086 1.00 97.88 127 GLY A O 1
ATOM 992 N N . GLY A 1 128 ? 1.700 8.538 6.717 1.00 98.06 128 GLY A N 1
ATOM 993 C CA . GLY A 1 128 ? 1.422 8.531 8.150 1.00 98.06 128 GLY A CA 1
ATOM 994 C C . GLY A 1 128 ? 0.193 9.364 8.497 1.00 98.06 128 GLY A C 1
ATOM 995 O O . GLY A 1 128 ? -0.734 8.845 9.112 1.00 98.06 128 GLY A O 1
ATOM 996 N N . LEU A 1 129 ? 0.124 10.607 8.009 1.00 98.44 129 LEU A N 1
ATOM 997 C CA . LEU A 1 129 ? -1.027 11.498 8.183 1.00 98.44 129 LEU A CA 1
ATOM 998 C C . LEU A 1 129 ? -2.319 10.859 7.670 1.00 98.44 129 LEU A C 1
ATOM 1000 O O . LEU A 1 129 ? -3.347 10.910 8.339 1.00 98.44 129 LEU A O 1
ATOM 1004 N N . THR A 1 130 ? -2.261 10.206 6.511 1.00 98.25 130 THR A N 1
ATOM 1005 C CA . THR A 1 130 ? -3.403 9.475 5.955 1.00 98.25 130 THR A CA 1
ATOM 1006 C C . THR A 1 130 ? -3.895 8.393 6.913 1.00 98.25 130 THR A C 1
ATOM 1008 O O . THR A 1 130 ? -5.102 8.241 7.092 1.00 98.25 130 THR A O 1
ATOM 1011 N N . ALA A 1 131 ? -2.980 7.650 7.541 1.00 97.69 131 ALA A N 1
ATOM 1012 C CA . ALA A 1 131 ? -3.320 6.602 8.498 1.00 97.69 131 ALA A CA 1
ATOM 1013 C C . ALA A 1 131 ? -3.951 7.182 9.772 1.00 97.69 131 ALA A C 1
ATOM 1015 O O . ALA A 1 131 ? -5.004 6.708 10.193 1.00 97.69 131 ALA A O 1
ATOM 1016 N N . VAL A 1 132 ? -3.353 8.244 10.326 1.00 97.56 132 VAL A N 1
ATOM 1017 C CA . VAL A 1 132 ? -3.874 8.967 11.498 1.00 97.56 132 VAL A CA 1
ATOM 1018 C C . VAL A 1 132 ? -5.296 9.457 11.233 1.00 97.56 132 VAL A C 1
ATOM 1020 O O . VAL A 1 132 ? -6.200 9.154 11.999 1.00 97.56 132 VAL A O 1
ATOM 1023 N N . LEU A 1 133 ? -5.530 10.136 10.106 1.00 97.19 133 LEU A N 1
ATOM 1024 C CA . LEU A 1 133 ? -6.852 10.670 9.761 1.00 97.19 133 LEU A CA 1
ATOM 1025 C C . LEU A 1 133 ? -7.878 9.578 9.419 1.00 97.19 133 LEU A C 1
ATOM 1027 O O . LEU A 1 133 ? -9.081 9.779 9.585 1.00 97.19 133 LEU A O 1
ATOM 1031 N N . SER A 1 134 ? -7.426 8.429 8.912 1.00 96.50 134 SER A N 1
ATOM 1032 C CA . SER A 1 134 ? -8.323 7.331 8.534 1.00 96.50 134 SER A CA 1
ATOM 1033 C C . SER A 1 134 ? -8.719 6.461 9.719 1.00 96.50 134 SER A C 1
ATOM 1035 O O . SER A 1 134 ? -9.822 5.913 9.708 1.00 96.50 134 SER A O 1
ATOM 1037 N N . PHE A 1 135 ? -7.841 6.305 10.709 1.00 96.19 135 PHE A N 1
ATOM 1038 C CA . PHE A 1 135 ? -7.969 5.272 11.737 1.00 96.19 135 PHE A CA 1
ATOM 1039 C C . PHE A 1 135 ? -7.815 5.763 13.177 1.00 96.19 135 PHE A C 1
ATOM 1041 O O . PHE A 1 135 ? -7.953 4.941 14.079 1.00 96.19 135 PHE A O 1
ATOM 1048 N N . ASP A 1 136 ? -7.549 7.056 13.381 1.00 94.31 136 ASP A N 1
ATOM 1049 C CA . ASP A 1 136 ? -7.409 7.689 14.699 1.00 94.31 136 ASP A CA 1
ATOM 1050 C C . ASP A 1 136 ? -6.328 7.018 15.559 1.00 94.31 136 ASP A C 1
ATOM 1052 O O . ASP A 1 136 ? -6.475 6.811 16.758 1.00 94.31 136 ASP A O 1
ATOM 1056 N N . ILE A 1 137 ? -5.231 6.642 14.900 1.00 94.81 137 ILE A N 1
ATOM 1057 C CA . ILE A 1 137 ? -4.033 6.072 15.517 1.00 94.81 137 ILE A CA 1
ATOM 1058 C C . ILE A 1 137 ? -2.984 7.156 15.760 1.00 94.81 137 ILE A C 1
ATOM 1060 O O . ILE A 1 137 ? -2.952 8.167 15.057 1.00 94.81 137 ILE A O 1
ATOM 1064 N N . ASP A 1 138 ? -2.081 6.917 16.707 1.00 95.50 138 ASP A N 1
ATOM 1065 C CA . ASP A 1 138 ? -0.970 7.825 16.989 1.00 95.50 138 ASP A CA 1
ATOM 1066 C C . ASP A 1 138 ? -0.048 8.029 15.783 1.00 95.50 138 ASP A C 1
ATOM 1068 O O . ASP A 1 138 ? 0.128 7.147 14.940 1.00 95.50 138 ASP A O 1
ATOM 1072 N N . TRP A 1 139 ? 0.636 9.175 15.741 1.00 96.25 139 TRP A N 1
ATOM 1073 C CA . TRP A 1 139 ? 1.519 9.547 14.632 1.00 96.25 139 TRP A CA 1
ATOM 1074 C C . TRP A 1 139 ? 2.568 8.478 14.286 1.00 96.25 139 TRP A C 1
ATOM 1076 O O . TRP A 1 139 ? 2.675 8.058 13.133 1.00 96.25 139 TRP A O 1
ATOM 1086 N N . GLY A 1 140 ? 3.333 8.007 15.278 1.00 95.88 140 GLY A N 1
ATOM 1087 C CA . GLY A 1 140 ? 4.382 7.002 15.053 1.00 95.88 140 GLY A CA 1
ATOM 1088 C C . GLY A 1 140 ? 3.824 5.663 14.559 1.00 95.88 140 GLY A C 1
ATOM 1089 O O . GLY A 1 140 ? 4.429 4.989 13.718 1.00 95.88 140 GLY A O 1
ATOM 1090 N N . VAL A 1 141 ? 2.626 5.313 15.023 1.00 96.19 141 VAL A N 1
ATOM 1091 C CA . VAL A 1 141 ? 1.897 4.126 14.580 1.00 96.19 141 VAL A CA 1
ATOM 1092 C C . VAL A 1 141 ? 1.395 4.314 13.148 1.00 96.19 141 VAL A C 1
ATOM 1094 O O . VAL A 1 141 ? 1.550 3.416 12.324 1.00 96.19 141 VAL A O 1
ATOM 1097 N N . GLY A 1 142 ? 0.900 5.503 12.801 1.00 97.25 142 GLY A N 1
ATOM 1098 C CA . GLY A 1 142 ? 0.494 5.853 11.442 1.00 97.25 142 GLY A CA 1
ATOM 1099 C C . GLY A 1 142 ? 1.637 5.779 10.431 1.00 97.25 142 GLY A C 1
ATOM 1100 O O . GLY A 1 142 ? 1.477 5.208 9.349 1.00 97.25 142 GLY A O 1
ATOM 1101 N N . VAL A 1 143 ? 2.823 6.278 10.790 1.00 97.88 143 VAL A N 1
ATOM 1102 C CA . VAL A 1 143 ? 4.029 6.134 9.955 1.00 97.88 143 VAL A CA 1
ATOM 1103 C C . VAL A 1 143 ? 4.392 4.656 9.767 1.00 97.88 143 VAL A C 1
ATOM 1105 O O . VAL A 1 143 ? 4.690 4.230 8.647 1.00 97.88 143 VAL A O 1
ATOM 1108 N N . SER A 1 144 ? 4.321 3.852 10.832 1.00 97.31 144 SER A N 1
ATOM 1109 C CA . SER A 1 144 ? 4.569 2.402 10.766 1.00 97.31 144 SER A CA 1
ATOM 1110 C C . SER A 1 144 ? 3.545 1.682 9.879 1.00 97.31 144 SER A C 1
ATOM 1112 O O . SER A 1 144 ? 3.905 0.806 9.092 1.00 97.31 144 SER A O 1
ATOM 1114 N N . HIS A 1 145 ? 2.283 2.105 9.940 1.00 97.88 145 HIS A N 1
ATOM 1115 C CA . HIS A 1 145 ? 1.185 1.573 9.142 1.00 97.88 145 HIS A CA 1
ATOM 1116 C C . HIS A 1 145 ? 1.410 1.779 7.635 1.00 97.88 145 HIS A C 1
ATOM 1118 O O . HIS A 1 145 ? 1.259 0.846 6.844 1.00 97.88 145 HIS A O 1
ATOM 1124 N N . TYR A 1 146 ? 1.840 2.976 7.225 1.00 98.06 146 TYR A N 1
ATOM 1125 C CA . TYR A 1 146 ? 2.223 3.221 5.832 1.00 98.06 146 TYR A CA 1
ATOM 1126 C C . TYR A 1 146 ? 3.502 2.469 5.440 1.00 98.06 146 TYR A C 1
ATOM 1128 O O . TYR A 1 146 ? 3.576 1.887 4.356 1.00 98.06 146 TYR A O 1
ATOM 1136 N N . SER A 1 147 ? 4.491 2.419 6.336 1.00 96.69 147 SER A N 1
ATOM 1137 C CA . SER A 1 147 ? 5.756 1.711 6.095 1.00 96.69 147 SER A CA 1
ATOM 1138 C C . SER A 1 147 ? 5.540 0.222 5.818 1.00 96.69 147 SER A C 1
ATOM 1140 O O . SER A 1 147 ? 6.199 -0.341 4.946 1.00 96.69 147 SER A O 1
ATOM 1142 N N . PHE A 1 148 ? 4.576 -0.411 6.492 1.00 96.56 148 PHE A N 1
ATOM 1143 C CA . PHE A 1 148 ? 4.192 -1.799 6.230 1.00 96.56 148 PHE A CA 1
ATOM 1144 C C . PHE A 1 148 ? 3.760 -2.023 4.773 1.00 96.56 148 PHE A C 1
ATOM 1146 O O . PHE A 1 148 ? 4.234 -2.959 4.125 1.00 96.56 148 PHE A O 1
ATOM 1153 N N . TYR A 1 149 ? 2.921 -1.134 4.231 1.00 97.12 149 TYR A N 1
ATOM 1154 C CA . TYR A 1 149 ? 2.540 -1.177 2.820 1.00 97.12 149 TYR A CA 1
ATOM 1155 C C . TYR A 1 149 ? 3.755 -0.999 1.899 1.00 97.12 149 TYR A C 1
ATOM 1157 O O . TYR A 1 149 ? 3.946 -1.813 0.997 1.00 97.12 149 TYR A O 1
ATOM 1165 N N . VAL A 1 150 ? 4.594 0.013 2.160 1.00 95.75 150 VAL A N 1
ATOM 1166 C CA . VAL A 1 150 ? 5.802 0.319 1.370 1.00 95.75 150 VAL A CA 1
ATOM 1167 C C . VAL A 1 150 ? 6.751 -0.880 1.301 1.00 95.75 150 VAL A C 1
ATOM 1169 O O . VAL A 1 150 ? 7.226 -1.222 0.221 1.00 95.75 150 VAL A O 1
ATOM 1172 N N . ILE A 1 151 ? 6.997 -1.549 2.430 1.00 94.94 151 ILE A N 1
ATOM 1173 C CA . ILE A 1 151 ? 7.871 -2.727 2.493 1.00 94.94 151 ILE A CA 1
ATOM 1174 C C . ILE A 1 151 ? 7.291 -3.872 1.659 1.00 94.94 151 ILE A C 1
ATOM 1176 O O . ILE A 1 151 ? 8.011 -4.478 0.865 1.00 94.94 151 ILE A O 1
ATOM 1180 N N . LEU A 1 152 ? 5.995 -4.162 1.806 1.00 94.69 152 LEU A N 1
ATOM 1181 C CA . LEU A 1 152 ? 5.364 -5.268 1.086 1.00 94.69 152 LEU A CA 1
ATOM 1182 C C . LEU A 1 152 ? 5.323 -5.039 -0.425 1.00 94.69 152 LEU A C 1
ATOM 1184 O O . LEU A 1 152 ? 5.647 -5.951 -1.187 1.00 94.69 152 LEU A O 1
ATOM 1188 N N . ILE A 1 153 ? 4.974 -3.834 -0.877 1.00 94.62 153 ILE A N 1
ATOM 1189 C CA . ILE A 1 153 ? 4.928 -3.548 -2.313 1.00 94.62 153 ILE A CA 1
ATOM 1190 C C . ILE A 1 153 ? 6.334 -3.469 -2.930 1.00 94.62 153 ILE A C 1
ATOM 1192 O O . ILE A 1 153 ? 6.534 -3.927 -4.058 1.00 94.62 153 ILE A O 1
ATOM 1196 N N . ALA A 1 154 ? 7.331 -2.977 -2.184 1.00 93.25 154 ALA A N 1
ATOM 1197 C CA . ALA A 1 154 ? 8.732 -3.025 -2.599 1.00 93.25 154 ALA A CA 1
ATOM 1198 C C . ALA A 1 154 ? 9.229 -4.472 -2.735 1.00 93.25 154 ALA A C 1
ATOM 1200 O O . ALA A 1 154 ? 9.862 -4.806 -3.737 1.00 93.25 154 ALA A O 1
ATOM 1201 N N . LEU A 1 155 ? 8.887 -5.345 -1.779 1.00 93.69 155 LEU A N 1
ATOM 1202 C CA . LEU A 1 155 ? 9.212 -6.771 -1.840 1.00 93.69 155 LEU A CA 1
ATOM 1203 C C . LEU A 1 155 ? 8.569 -7.444 -3.060 1.00 93.69 155 LEU A C 1
ATOM 1205 O O . LEU A 1 155 ? 9.236 -8.203 -3.758 1.00 93.69 155 LEU A O 1
ATOM 1209 N N . MET A 1 156 ? 7.301 -7.146 -3.358 1.00 92.88 156 MET A N 1
ATOM 1210 C CA . MET A 1 156 ? 6.638 -7.687 -4.548 1.00 92.88 156 MET A CA 1
ATOM 1211 C C . MET A 1 156 ? 7.337 -7.276 -5.843 1.00 92.88 156 MET A C 1
ATOM 1213 O O . MET A 1 156 ? 7.545 -8.122 -6.710 1.00 92.88 156 MET A O 1
ATOM 1217 N N . ARG A 1 157 ? 7.742 -6.007 -5.973 1.00 91.19 157 ARG A N 1
ATOM 1218 C CA . ARG A 1 157 ? 8.515 -5.554 -7.141 1.00 91.19 157 ARG A CA 1
ATOM 1219 C C . ARG A 1 157 ? 9.856 -6.258 -7.246 1.00 91.19 157 ARG A C 1
ATOM 1221 O O . ARG A 1 157 ? 10.186 -6.749 -8.320 1.00 91.19 157 ARG A O 1
ATOM 1228 N N . TYR A 1 158 ? 10.577 -6.352 -6.131 1.00 91.12 158 TYR A N 1
ATOM 1229 C CA . TYR A 1 158 ? 11.861 -7.039 -6.083 1.00 91.12 158 TYR A CA 1
ATOM 1230 C C . TYR A 1 158 ? 11.738 -8.494 -6.560 1.00 91.12 158 TYR A C 1
ATOM 1232 O O . TYR A 1 158 ? 12.516 -8.938 -7.401 1.00 91.12 158 TYR A O 1
ATOM 1240 N N . LEU A 1 159 ? 10.708 -9.218 -6.107 1.00 92.19 159 LEU A N 1
ATOM 1241 C CA . LEU A 1 159 ? 10.436 -10.587 -6.560 1.00 92.19 159 LEU A CA 1
ATOM 1242 C C . LEU A 1 159 ? 10.046 -10.669 -8.040 1.00 92.19 159 LEU A C 1
ATOM 1244 O O . LEU A 1 159 ? 10.375 -11.654 -8.697 1.00 92.19 159 LEU A O 1
ATOM 1248 N N . ALA A 1 160 ? 9.377 -9.644 -8.565 1.00 90.56 160 ALA A N 1
ATOM 1249 C CA . ALA A 1 160 ? 9.059 -9.522 -9.983 1.00 90.56 160 ALA A CA 1
ATOM 1250 C C . ALA A 1 160 ? 10.272 -9.128 -10.854 1.00 90.56 160 ALA A C 1
ATOM 1252 O O . ALA A 1 160 ? 10.126 -9.005 -12.068 1.00 90.56 160 ALA A O 1
ATOM 1253 N N . GLY A 1 161 ? 11.455 -8.929 -10.257 1.00 86.81 161 GLY A N 1
ATOM 1254 C CA . GLY A 1 161 ? 12.667 -8.496 -10.957 1.00 86.81 161 GLY A CA 1
ATOM 1255 C C . GLY A 1 161 ? 12.697 -7.001 -11.280 1.00 86.81 161 GLY A C 1
ATOM 1256 O O . GLY A 1 161 ? 13.518 -6.570 -12.079 1.00 86.81 161 GLY A O 1
ATOM 1257 N N . LEU A 1 162 ? 11.808 -6.208 -10.677 1.00 85.19 162 LEU A N 1
ATOM 1258 C CA . LEU A 1 162 ? 11.732 -4.764 -10.876 1.00 85.19 162 LEU A CA 1
ATOM 1259 C C . LEU A 1 162 ? 12.440 -4.017 -9.740 1.00 85.19 162 LEU A C 1
ATOM 1261 O O . LEU A 1 162 ? 12.265 -4.344 -8.562 1.00 85.19 162 LEU A O 1
ATOM 1265 N N . HIS A 1 163 ? 13.162 -2.946 -10.070 1.00 78.19 163 HIS A N 1
ATOM 1266 C CA . HIS A 1 163 ? 13.724 -2.050 -9.061 1.00 78.19 163 HIS A CA 1
ATOM 1267 C C . HIS A 1 163 ? 12.608 -1.244 -8.365 1.00 78.19 163 HIS A C 1
ATOM 1269 O O . HIS A 1 163 ? 11.650 -0.804 -9.015 1.00 78.19 163 HIS A O 1
AT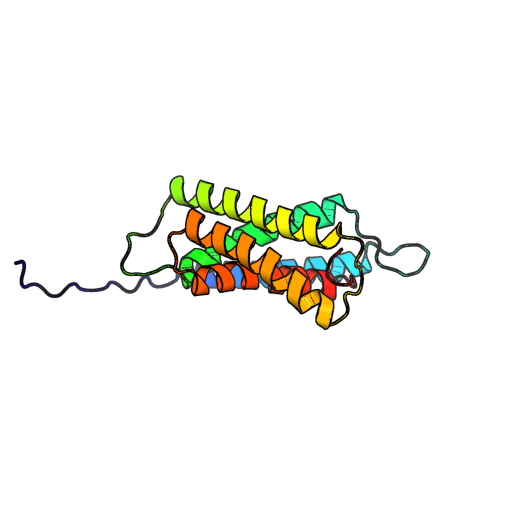OM 1275 N N . PRO A 1 164 ? 12.655 -1.068 -7.034 1.00 65.88 164 PRO A N 1
ATOM 1276 C CA . PRO A 1 164 ? 11.798 -0.114 -6.344 1.00 65.88 164 PRO A CA 1
ATOM 1277 C C . PRO A 1 164 ? 12.400 1.303 -6.407 1.00 65.88 164 PRO A C 1
ATOM 1279 O O . PRO A 1 164 ? 13.583 1.437 -6.092 1.00 65.88 164 PRO A O 1
ATOM 1282 N N . PRO A 1 165 ? 11.615 2.375 -6.632 1.00 64.44 165 PRO A N 1
ATOM 1283 C CA . PRO A 1 165 ? 10.209 2.442 -7.055 1.00 64.44 165 PRO A CA 1
ATOM 1284 C C . PRO A 1 165 ? 10.011 3.026 -8.477 1.00 64.44 165 PRO A C 1
ATOM 1286 O O . PRO A 1 165 ? 10.610 4.042 -8.806 1.00 64.44 165 PRO A O 1
ATOM 1289 N N . LEU A 1 166 ? 9.071 2.391 -9.207 1.00 54.19 166 LEU A N 1
ATOM 1290 C CA . LEU A 1 166 ? 8.809 2.401 -10.668 1.00 54.19 166 LEU A CA 1
ATOM 1291 C C . LEU A 1 166 ? 10.026 2.175 -11.571 1.00 54.19 166 LEU A C 1
ATOM 1293 O O . LEU A 1 166 ? 11.050 2.855 -11.419 1.00 54.19 166 LEU A O 1
#